Protein AF-A0A920ECA6-F1 (afdb_monomer)

Mean predicted aligned error: 7.52 Å

Foldseek 3Di:
DDDPPDPVNVVVVVVVVVQQVCLVPVLVVLVVVVVVVVVVQVPPPPPHDCPQPLNVLLNVLSVLLNVLSCLQNPDPPDDDDDCVVVNVVSVVSNVVSVVVNVVSVVVVPPD

Radius of gyration: 18.66 Å; Cα contacts (8 Å, |Δi|>4): 76; chains: 1; bounding box: 49×23×53 Å

Secondary structure (DSSP, 8-state):
------HHHHHHHHHHHHHHHHHHHHHHHHHHHHHHHHHHHHTSSSS--TTSHHHHHHHHHHHHHHHHHHHHS--TT------GGGHHHHHHHHHHHHHHHHHHHHH-TT-

pLDDT: mean 85.46, std 9.63, range [42.5, 96.69]

Sequence (111 aa):
MVQFINAKDSDILETASIQRIVGFLIAPSLFFGGVFGGALVGLSDDVYDFSQLWLTIAGVLWITACGSATLLFRPPFLTFPDQSRFQRPLTAVLHLSLVIMLVVMVWKPGL

Solvent-accessible surface area (backbone atoms only — not comparable to full-atom values): 6338 Å² total; per-residue (Å²): 142,79,81,84,76,50,73,71,56,52,54,52,54,50,52,55,50,51,53,50,53,49,31,66,50,48,44,57,50,57,48,50,52,51,54,52,52,51,50,52,37,75,69,35,88,82,79,43,57,70,85,39,62,34,52,42,52,34,52,55,28,48,52,52,25,46,53,27,35,46,69,68,38,64,49,95,91,60,90,76,76,91,52,77,90,45,46,65,60,35,52,49,49,28,53,51,29,53,52,52,32,50,52,34,69,70,69,35,61,91,113

Nearest PDB structures (foldseek):
  6w2y-assembly1_B  TM=3.314E-01  e=4.400E+00  Homo sapiens
  6w2y-assembly1_A  TM=3.324E-01  e=6.867E+00  Homo sapiens

Structure (mmCIF, N/CA/C/O backbone):
data_AF-A0A920ECA6-F1
#
_entry.id   AF-A0A920ECA6-F1
#
loop_
_atom_site.group_PDB
_atom_site.id
_atom_site.type_symbol
_atom_site.label_atom_id
_atom_site.label_alt_id
_atom_site.label_comp_id
_atom_site.label_asym_id
_atom_site.label_entity_id
_atom_site.label_seq_id
_atom_site.pdbx_PDB_ins_code
_atom_site.Cartn_x
_atom_site.Cartn_y
_atom_site.Cartn_z
_atom_site.occupancy
_atom_site.B_iso_or_equiv
_atom_site.auth_seq_id
_atom_site.auth_comp_id
_atom_site.auth_asym_id
_atom_site.auth_atom_id
_atom_site.pdbx_PDB_model_num
ATOM 1 N N . MET A 1 1 ? 35.499 -13.855 -31.552 1.00 42.50 1 MET A N 1
ATOM 2 C CA . MET A 1 1 ? 34.640 -12.655 -31.655 1.00 42.50 1 MET A CA 1
ATOM 3 C C . MET A 1 1 ? 33.942 -12.481 -30.307 1.00 42.50 1 MET A C 1
ATOM 5 O O . MET A 1 1 ? 32.798 -12.877 -30.154 1.00 42.50 1 MET A O 1
ATOM 9 N N . VAL A 1 2 ? 34.691 -12.033 -29.292 1.00 51.88 2 VAL A N 1
ATOM 10 C CA . VAL A 1 2 ? 34.230 -11.934 -27.896 1.00 51.88 2 VAL A CA 1
ATOM 11 C C . VAL A 1 2 ? 34.068 -10.456 -27.549 1.00 51.88 2 VAL A C 1
ATOM 13 O O . VAL A 1 2 ? 35.028 -9.699 -27.599 1.00 51.88 2 VAL A O 1
ATOM 16 N N . GLN A 1 3 ? 32.806 -10.100 -27.313 1.00 58.50 3 GLN A N 1
ATOM 17 C CA . GLN A 1 3 ? 32.253 -9.040 -26.467 1.00 58.50 3 GLN A CA 1
ATOM 18 C C . GLN A 1 3 ? 33.199 -7.939 -25.956 1.00 58.50 3 GLN A C 1
ATOM 20 O O . GLN A 1 3 ? 33.911 -8.123 -24.975 1.00 58.50 3 GLN A O 1
ATOM 25 N N . PHE A 1 4 ? 33.031 -6.734 -26.501 1.00 58.62 4 PHE A N 1
ATOM 26 C CA . PHE A 1 4 ? 33.120 -5.515 -25.698 1.00 58.62 4 PHE A CA 1
ATOM 27 C C . PHE A 1 4 ? 31.692 -5.131 -25.302 1.00 58.62 4 PHE A C 1
ATOM 29 O O . PHE A 1 4 ? 31.024 -4.388 -26.017 1.00 58.62 4 PHE A O 1
ATOM 36 N N . ILE A 1 5 ? 31.190 -5.693 -24.199 1.00 65.62 5 ILE A N 1
ATOM 37 C CA . ILE A 1 5 ? 30.057 -5.074 -23.505 1.00 65.62 5 ILE A CA 1
ATOM 38 C C . ILE A 1 5 ? 30.620 -3.789 -22.900 1.00 65.62 5 ILE A C 1
ATOM 40 O O . ILE A 1 5 ? 31.572 -3.825 -22.122 1.00 65.62 5 ILE A O 1
ATOM 44 N N . ASN A 1 6 ? 30.098 -2.651 -23.343 1.00 79.94 6 ASN A N 1
ATOM 45 C CA . ASN A 1 6 ? 30.454 -1.342 -22.816 1.00 79.94 6 ASN A CA 1
ATOM 46 C C . ASN A 1 6 ? 30.115 -1.305 -21.315 1.00 79.94 6 ASN A C 1
ATOM 48 O O . ASN A 1 6 ? 29.045 -1.770 -20.933 1.00 79.94 6 ASN A O 1
ATOM 52 N N . ALA A 1 7 ? 30.975 -0.730 -20.468 1.00 74.88 7 ALA A N 1
ATOM 53 C CA . ALA A 1 7 ? 30.735 -0.652 -19.018 1.00 74.88 7 ALA A CA 1
ATOM 54 C C . ALA A 1 7 ? 29.385 0.016 -18.678 1.00 74.88 7 ALA A C 1
ATOM 56 O O . ALA A 1 7 ? 28.701 -0.355 -17.730 1.00 74.88 7 ALA A O 1
ATOM 57 N N . LYS A 1 8 ? 28.943 0.950 -19.527 1.00 73.38 8 LYS A N 1
ATOM 58 C CA . LYS A 1 8 ? 27.624 1.581 -19.414 1.00 73.38 8 LYS A CA 1
ATOM 59 C C . LYS A 1 8 ? 26.464 0.602 -19.638 1.00 73.38 8 LYS A C 1
ATOM 61 O O . LYS A 1 8 ? 25.419 0.746 -19.012 1.00 73.38 8 LYS A O 1
ATOM 66 N N . ASP A 1 9 ? 26.629 -0.371 -20.530 1.00 77.81 9 ASP A N 1
ATOM 67 C CA . ASP A 1 9 ? 25.582 -1.344 -20.846 1.00 77.81 9 ASP A CA 1
ATOM 68 C C . ASP A 1 9 ? 25.459 -2.398 -19.738 1.00 77.81 9 ASP A C 1
ATOM 70 O O . ASP A 1 9 ? 24.344 -2.810 -19.418 1.00 77.81 9 ASP A O 1
ATOM 74 N N . SER A 1 10 ? 26.565 -2.789 -19.092 1.00 78.62 10 SER A N 1
ATOM 75 C CA . SER A 1 10 ? 26.520 -3.685 -17.928 1.00 78.62 10 SER A CA 1
ATOM 76 C C . SER A 1 10 ? 25.774 -3.070 -16.744 1.00 78.62 10 SER A C 1
ATOM 78 O O . SER A 1 10 ? 24.919 -3.743 -16.171 1.00 78.62 10 SER A O 1
ATOM 80 N N . ASP A 1 11 ? 26.000 -1.788 -16.441 1.00 81.62 11 ASP A N 1
ATOM 81 C CA . ASP A 1 11 ? 25.328 -1.098 -15.327 1.00 81.62 11 ASP A CA 1
ATOM 82 C C . ASP A 1 11 ? 23.806 -1.009 -15.540 1.00 81.62 11 ASP A C 1
ATOM 84 O O . ASP A 1 11 ? 23.009 -1.184 -14.611 1.00 81.62 11 ASP A O 1
ATOM 88 N N . ILE A 1 12 ? 23.376 -0.767 -16.784 1.00 80.31 12 ILE A N 1
ATOM 89 C CA . ILE A 1 12 ? 21.953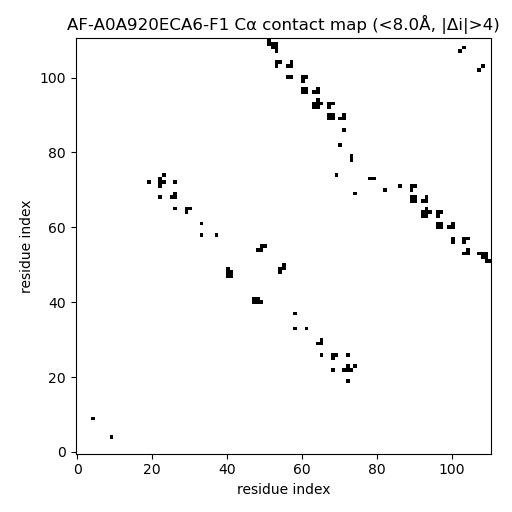 -0.716 -17.152 1.00 80.31 12 ILE A CA 1
ATOM 90 C C . ILE A 1 12 ? 21.309 -2.100 -16.993 1.00 80.31 12 ILE A C 1
ATOM 92 O O . ILE A 1 12 ? 20.203 -2.208 -16.454 1.00 80.31 12 ILE A O 1
ATOM 96 N N . LEU A 1 13 ? 21.992 -3.159 -17.438 1.00 79.69 13 LEU A N 1
ATOM 97 C CA . LEU A 1 13 ? 21.514 -4.540 -17.328 1.00 79.69 13 LEU A CA 1
ATOM 98 C C . LEU A 1 13 ? 21.420 -5.004 -15.870 1.00 79.69 13 LEU A C 1
ATOM 100 O O . LEU A 1 13 ? 20.446 -5.668 -15.495 1.00 79.69 13 LEU A O 1
ATOM 104 N N . GLU A 1 14 ? 22.394 -4.634 -15.041 1.00 83.81 14 GLU A N 1
ATOM 105 C CA . GLU A 1 14 ? 22.391 -4.927 -13.610 1.00 83.81 14 GLU A CA 1
ATOM 106 C C . GLU A 1 14 ? 21.234 -4.204 -12.912 1.00 83.81 14 GLU A C 1
ATOM 108 O O . GLU A 1 14 ? 20.419 -4.840 -12.241 1.00 83.81 14 GLU A O 1
ATOM 113 N N . THR A 1 15 ? 21.072 -2.902 -13.164 1.00 82.12 15 THR A N 1
ATOM 114 C CA . THR A 1 15 ? 19.986 -2.094 -12.585 1.00 82.12 15 THR A CA 1
ATOM 115 C C . THR A 1 15 ? 18.607 -2.644 -12.959 1.00 82.12 15 THR A C 1
ATOM 117 O O . THR A 1 15 ? 17.734 -2.779 -12.098 1.00 82.12 15 THR A O 1
ATOM 120 N N . ALA A 1 16 ? 18.403 -3.015 -14.227 1.00 78.31 16 ALA A N 1
ATOM 121 C CA . ALA A 1 16 ? 17.151 -3.608 -14.694 1.00 78.31 16 ALA A CA 1
ATOM 122 C C . ALA A 1 16 ? 16.872 -4.973 -14.037 1.00 78.31 16 ALA A C 1
ATOM 124 O O . ALA A 1 16 ? 15.730 -5.280 -13.684 1.00 78.31 16 ALA A O 1
ATOM 125 N N . SER A 1 17 ? 17.915 -5.781 -13.830 1.00 82.00 17 SER A N 1
ATOM 126 C CA . SER A 1 17 ? 17.811 -7.077 -13.152 1.00 82.00 17 SER A CA 1
ATOM 127 C C . SER A 1 17 ? 17.465 -6.914 -11.672 1.00 82.00 17 SER A C 1
ATOM 129 O O . SER A 1 17 ? 16.552 -7.583 -11.183 1.00 82.00 17 SER A O 1
ATOM 131 N N . ILE A 1 18 ? 18.116 -5.975 -10.978 1.00 83.94 18 ILE A N 1
ATOM 132 C CA . ILE A 1 18 ? 17.825 -5.641 -9.578 1.00 83.94 18 ILE A CA 1
ATOM 133 C C . ILE A 1 18 ? 16.372 -5.188 -9.439 1.00 83.94 18 ILE A C 1
ATOM 135 O O . ILE A 1 18 ? 15.651 -5.722 -8.602 1.00 83.94 18 ILE A O 1
ATOM 139 N N . GLN A 1 19 ? 15.898 -4.270 -10.286 1.00 79.00 19 GLN A N 1
ATOM 140 C CA . GLN A 1 19 ? 14.510 -3.797 -10.231 1.00 79.00 19 GLN A CA 1
ATOM 141 C C . GLN A 1 19 ? 13.493 -4.925 -10.419 1.00 79.00 19 GLN A C 1
ATOM 143 O O . GLN A 1 19 ? 12.454 -4.940 -9.756 1.00 79.00 19 GLN A O 1
ATOM 148 N N . ARG A 1 20 ? 13.795 -5.898 -11.282 1.00 79.31 20 ARG A N 1
ATOM 149 C CA . ARG A 1 20 ? 12.932 -7.060 -11.508 1.00 79.31 20 ARG A CA 1
ATOM 150 C C . ARG A 1 20 ? 12.883 -7.988 -10.296 1.00 79.31 20 ARG A C 1
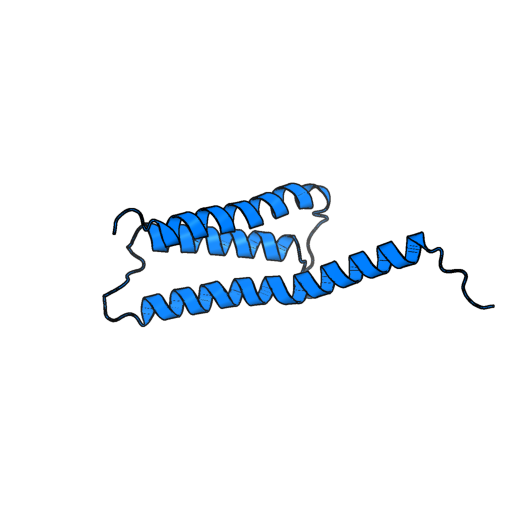ATOM 152 O O . ARG A 1 20 ? 11.798 -8.431 -9.926 1.00 79.31 20 ARG A O 1
ATOM 159 N N . ILE A 1 21 ? 14.030 -8.264 -9.678 1.00 83.94 21 ILE A N 1
ATOM 160 C CA . ILE A 1 21 ? 14.118 -9.094 -8.467 1.00 83.94 21 ILE A CA 1
ATOM 161 C C . ILE A 1 21 ? 13.416 -8.397 -7.299 1.00 83.94 21 ILE A C 1
ATOM 163 O O . ILE A 1 21 ? 12.592 -9.005 -6.621 1.00 83.94 21 ILE A O 1
ATOM 167 N N . VAL A 1 22 ? 13.686 -7.105 -7.108 1.00 82.81 22 VAL A N 1
ATOM 168 C CA . VAL A 1 22 ? 13.034 -6.276 -6.090 1.00 82.81 22 VAL A CA 1
ATOM 169 C C . VAL A 1 22 ? 11.523 -6.288 -6.290 1.00 82.81 22 VAL A C 1
ATOM 171 O O . VAL A 1 22 ? 10.795 -6.565 -5.344 1.00 82.81 22 VAL A O 1
ATOM 174 N N . GLY A 1 23 ? 11.035 -6.078 -7.513 1.00 81.12 23 GLY A N 1
ATOM 175 C CA . GLY A 1 23 ? 9.604 -6.132 -7.808 1.00 81.12 23 GLY A CA 1
ATOM 176 C C . GLY A 1 23 ? 8.977 -7.498 -7.533 1.00 81.12 23 GLY A C 1
ATOM 177 O O . GLY A 1 23 ? 7.890 -7.573 -6.962 1.00 81.12 23 GLY A O 1
ATOM 178 N N . PHE A 1 24 ? 9.687 -8.577 -7.871 1.00 83.25 24 PHE A N 1
ATOM 179 C CA . PHE A 1 24 ? 9.250 -9.947 -7.606 1.00 83.25 24 PHE A CA 1
ATOM 180 C C . PHE A 1 24 ? 9.159 -10.271 -6.111 1.00 83.25 24 PHE A C 1
ATOM 182 O O . PHE A 1 24 ? 8.326 -11.082 -5.728 1.00 83.25 24 PHE A O 1
ATOM 189 N N . LEU A 1 25 ? 9.978 -9.649 -5.261 1.00 85.81 25 LEU A N 1
ATOM 190 C CA . LEU A 1 25 ? 9.953 -9.867 -3.812 1.00 85.81 25 LEU A CA 1
ATOM 191 C C . LEU A 1 25 ? 9.007 -8.901 -3.088 1.00 85.81 25 LEU A C 1
ATOM 193 O O . LEU A 1 25 ? 8.246 -9.310 -2.210 1.00 85.81 25 LEU A O 1
ATOM 197 N N . ILE A 1 26 ? 9.028 -7.617 -3.452 1.00 85.38 26 ILE A N 1
ATOM 198 C CA . ILE A 1 26 ? 8.261 -6.569 -2.770 1.00 85.38 26 ILE A CA 1
ATOM 199 C C . ILE A 1 26 ? 6.767 -6.721 -3.035 1.00 85.38 26 ILE A C 1
ATOM 201 O O . ILE A 1 26 ? 5.985 -6.661 -2.093 1.00 85.38 26 ILE A O 1
ATOM 205 N N . ALA A 1 27 ? 6.347 -6.945 -4.283 1.00 84.69 27 ALA A N 1
ATOM 206 C CA . ALA A 1 27 ? 4.922 -7.017 -4.602 1.00 84.69 27 ALA A CA 1
ATOM 207 C C . ALA A 1 27 ? 4.180 -8.136 -3.832 1.00 84.69 27 ALA A C 1
ATOM 209 O O . ALA A 1 27 ? 3.176 -7.828 -3.182 1.00 84.69 27 ALA A O 1
ATOM 210 N N . PRO A 1 28 ? 4.649 -9.403 -3.820 1.00 87.19 28 PRO A N 1
ATOM 211 C CA . PRO A 1 28 ? 3.989 -10.446 -3.040 1.00 87.19 28 PRO A CA 1
ATOM 212 C C . PRO A 1 28 ? 4.177 -10.275 -1.531 1.00 87.19 28 PRO A C 1
ATOM 214 O O . PRO A 1 28 ? 3.241 -10.560 -0.792 1.00 87.19 28 PRO A O 1
ATOM 217 N N . SER A 1 29 ? 5.324 -9.783 -1.047 1.00 91.19 29 SER A N 1
ATOM 218 C CA . SER A 1 29 ? 5.506 -9.567 0.399 1.00 91.19 29 SER A CA 1
ATOM 219 C C . SER A 1 29 ? 4.588 -8.469 0.941 1.00 91.19 29 SER A C 1
ATOM 221 O O . SER A 1 29 ? 3.979 -8.656 1.991 1.00 91.19 29 SER A O 1
ATOM 223 N N . LEU A 1 30 ? 4.401 -7.373 0.198 1.00 92.56 30 LEU A N 1
ATOM 224 C CA . LEU A 1 30 ? 3.451 -6.311 0.533 1.00 92.56 30 LEU A CA 1
ATOM 225 C C . LEU A 1 30 ? 2.007 -6.830 0.556 1.00 92.56 30 LEU A C 1
ATOM 227 O O . LEU A 1 30 ? 1.236 -6.490 1.453 1.00 92.56 30 LEU A O 1
ATOM 231 N N . PHE A 1 31 ? 1.643 -7.669 -0.415 1.00 93.25 31 PHE A N 1
ATOM 232 C CA . PHE A 1 31 ? 0.321 -8.287 -0.458 1.00 93.25 31 PHE A CA 1
ATOM 233 C C . PHE A 1 31 ? 0.098 -9.216 0.742 1.00 93.25 31 PHE A C 1
ATOM 235 O O . PHE A 1 31 ? -0.854 -9.034 1.498 1.00 93.25 31 PHE A O 1
ATOM 242 N N . PHE A 1 32 ? 1.003 -10.166 0.981 1.00 95.12 32 PHE A N 1
ATOM 243 C CA . PHE A 1 32 ? 0.875 -11.088 2.108 1.00 95.12 32 PHE A CA 1
ATOM 244 C C . PHE A 1 32 ? 0.941 -10.383 3.463 1.00 95.12 32 PHE A C 1
ATOM 246 O O . PHE A 1 32 ? 0.213 -10.769 4.371 1.00 95.12 32 PHE A O 1
ATOM 253 N N . GLY A 1 33 ? 1.743 -9.324 3.596 1.00 93.81 33 GLY A N 1
ATOM 254 C CA . GLY A 1 33 ? 1.832 -8.539 4.825 1.00 93.81 33 GLY A CA 1
ATOM 255 C C . GLY A 1 33 ? 0.477 -7.993 5.278 1.00 93.81 33 GLY A C 1
ATOM 256 O O . GLY A 1 33 ? 0.122 -8.140 6.445 1.00 93.81 33 GLY A O 1
ATOM 257 N N . GLY A 1 34 ? -0.318 -7.431 4.363 1.00 92.25 34 GLY A N 1
ATOM 258 C CA . GLY A 1 34 ? -1.656 -6.942 4.709 1.00 92.25 34 GLY A CA 1
ATOM 259 C C . GLY A 1 34 ? -2.694 -8.049 4.887 1.00 92.25 34 GLY A C 1
ATOM 260 O O . GLY A 1 34 ? -3.529 -7.936 5.779 1.00 92.25 34 GLY A O 1
ATOM 261 N N . VAL A 1 35 ? -2.610 -9.154 4.132 1.00 95.44 35 VAL A N 1
ATOM 262 C CA . VAL A 1 35 ? -3.482 -10.327 4.352 1.00 95.44 35 VAL A CA 1
ATOM 263 C C . VAL A 1 35 ? -3.258 -10.915 5.745 1.00 95.44 35 VAL A C 1
ATOM 265 O O . VAL A 1 35 ? -4.222 -11.157 6.466 1.00 95.44 35 VAL A O 1
ATOM 268 N N . PHE A 1 36 ? -2.002 -11.103 6.154 1.00 95.19 36 PHE A N 1
ATOM 269 C CA . PHE A 1 36 ? -1.683 -11.586 7.495 1.00 95.19 36 PHE A CA 1
ATOM 270 C C . PHE A 1 36 ? -2.044 -10.563 8.571 1.00 95.19 36 PHE A C 1
ATOM 272 O O . PHE A 1 36 ? -2.598 -10.949 9.593 1.00 95.19 36 PHE A O 1
ATOM 279 N N . GLY A 1 37 ? -1.814 -9.269 8.333 1.00 91.12 37 GLY A N 1
ATOM 280 C CA . GLY A 1 37 ? -2.257 -8.210 9.241 1.00 91.12 37 GLY A CA 1
ATOM 281 C C . GLY A 1 37 ? -3.772 -8.227 9.464 1.00 91.12 37 GLY A C 1
ATOM 282 O O . GLY A 1 37 ? -4.225 -8.236 10.604 1.00 91.12 37 GLY A O 1
ATOM 283 N N . GLY A 1 38 ? -4.562 -8.314 8.392 1.00 90.94 38 GLY A N 1
ATOM 284 C CA . GLY A 1 38 ? -6.019 -8.430 8.475 1.00 90.94 38 GLY A CA 1
ATOM 285 C C . GLY A 1 38 ? -6.473 -9.731 9.141 1.00 90.94 38 GLY A C 1
ATOM 286 O O . GLY A 1 38 ? -7.376 -9.714 9.971 1.00 90.94 38 GLY A O 1
ATOM 287 N N . ALA A 1 39 ? -5.814 -10.854 8.846 1.00 92.69 39 ALA A N 1
ATOM 288 C CA . ALA A 1 39 ? -6.100 -12.123 9.511 1.00 92.69 39 ALA A CA 1
ATOM 289 C C . ALA A 1 39 ? -5.848 -12.049 11.026 1.00 92.69 39 ALA A C 1
ATOM 291 O O . ALA A 1 39 ? -6.651 -12.563 11.797 1.00 92.69 39 ALA A O 1
ATOM 292 N N . LEU A 1 40 ? -4.777 -11.374 11.461 1.00 92.75 40 LEU A N 1
ATOM 293 C CA . LEU A 1 40 ? -4.490 -11.154 12.882 1.00 92.75 40 LEU A CA 1
ATOM 294 C C . LEU A 1 40 ? -5.558 -10.297 13.568 1.00 92.75 40 LEU A C 1
ATOM 296 O O . LEU A 1 40 ? -5.902 -10.583 14.709 1.00 92.75 40 LEU A O 1
ATOM 300 N N . VAL A 1 41 ? -6.106 -9.288 12.882 1.00 90.81 41 VAL A N 1
ATOM 301 C CA . VAL A 1 41 ? -7.242 -8.501 13.395 1.00 90.81 41 VAL A CA 1
ATOM 302 C C . VAL A 1 41 ? -8.468 -9.394 13.573 1.00 90.81 41 VAL A C 1
ATOM 304 O O . VAL A 1 41 ? -9.062 -9.399 14.643 1.00 90.81 41 VAL A O 1
ATOM 307 N N . GLY A 1 42 ? -8.806 -10.208 12.568 1.00 88.00 42 GLY A N 1
ATOM 308 C CA . GLY A 1 42 ? -9.961 -11.110 12.636 1.00 88.00 42 GLY A CA 1
ATOM 309 C C . GLY A 1 42 ? -9.824 -12.259 13.643 1.00 88.00 42 GLY A C 1
ATOM 310 O O . GLY A 1 42 ? -10.831 -12.804 14.079 1.00 88.00 42 GLY A O 1
ATOM 311 N N . LEU A 1 43 ? -8.595 -12.636 14.008 1.00 92.25 43 LEU A N 1
ATOM 312 C CA . LEU A 1 43 ? -8.307 -13.609 15.068 1.00 92.25 43 LEU A CA 1
ATOM 313 C C . LEU A 1 43 ? -8.183 -12.967 16.454 1.00 92.25 43 LEU A C 1
ATOM 315 O O . LEU A 1 43 ? -8.004 -13.686 17.437 1.00 92.25 43 LEU A O 1
ATOM 319 N N . SER A 1 44 ? -8.212 -11.637 16.543 1.00 89.06 44 SER A N 1
ATOM 320 C CA . SER A 1 44 ? -8.146 -10.956 17.827 1.00 89.06 44 SER A CA 1
ATOM 321 C C . SER A 1 44 ? -9.484 -11.129 18.548 1.00 89.06 44 SER A C 1
ATOM 323 O O . SER A 1 44 ? -10.540 -10.905 17.963 1.00 89.06 44 SER A O 1
ATOM 325 N N . ASP A 1 45 ? -9.430 -11.555 19.806 1.00 84.44 45 ASP A N 1
ATOM 326 C CA . ASP A 1 45 ? -10.601 -11.823 20.646 1.00 84.44 45 ASP A CA 1
ATOM 327 C C . ASP A 1 45 ? -11.223 -10.492 21.123 1.00 84.44 45 ASP A C 1
ATOM 329 O O . ASP A 1 45 ? -10.920 -10.013 22.214 1.00 84.44 45 ASP A O 1
ATOM 333 N N . ASP A 1 46 ? -11.970 -9.822 20.235 1.00 78.00 46 ASP A N 1
ATOM 334 C CA . ASP A 1 46 ? -12.602 -8.493 20.393 1.00 78.00 46 ASP A 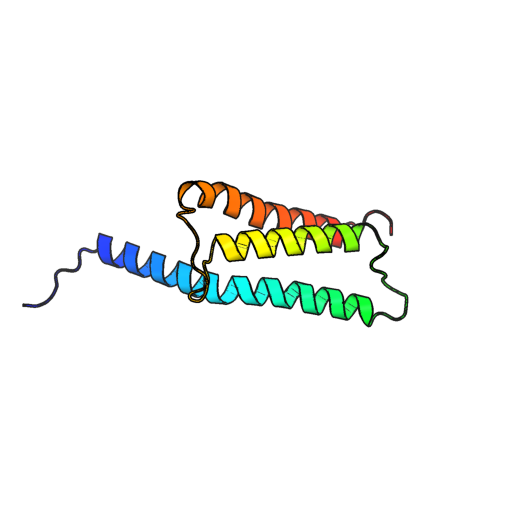CA 1
ATOM 335 C C . ASP A 1 46 ? -11.664 -7.328 20.793 1.00 78.00 46 ASP A C 1
ATOM 337 O O . ASP A 1 46 ? -12.108 -6.214 21.074 1.00 78.00 46 ASP A O 1
ATOM 341 N N . VAL A 1 47 ? -10.343 -7.534 20.778 1.00 83.50 47 VAL A N 1
ATOM 342 C CA . VAL A 1 47 ? -9.351 -6.477 21.062 1.00 83.50 47 VAL A CA 1
ATOM 343 C C . VAL A 1 47 ? -9.285 -5.457 19.919 1.00 83.50 47 VAL A C 1
ATOM 345 O O . VAL A 1 47 ? -9.143 -4.250 20.138 1.00 83.50 47 VAL A O 1
ATOM 348 N N . TYR A 1 48 ? -9.376 -5.946 18.687 1.00 83.69 48 TYR A N 1
ATOM 349 C CA . TYR A 1 48 ? -9.305 -5.174 17.459 1.00 83.69 48 TYR A CA 1
ATOM 350 C C . TYR A 1 48 ? -10.462 -5.530 16.535 1.00 83.69 48 TYR A C 1
ATOM 352 O O . TYR A 1 48 ? -10.735 -6.699 16.283 1.00 83.69 48 TYR A O 1
ATOM 360 N N . ASP A 1 49 ? -11.084 -4.494 15.980 1.00 85.75 49 ASP A N 1
ATOM 361 C CA . ASP A 1 49 ? -12.199 -4.609 15.047 1.00 85.75 49 ASP A CA 1
ATOM 362 C C . ASP A 1 49 ? -11.931 -3.728 13.821 1.00 85.75 49 ASP A C 1
ATOM 364 O O . ASP A 1 49 ? -11.401 -2.618 13.931 1.00 85.75 49 ASP A O 1
ATOM 368 N N . PHE A 1 50 ? -12.318 -4.201 12.639 1.00 83.88 50 PHE A N 1
ATOM 369 C CA . PHE A 1 50 ? -12.208 -3.449 11.392 1.00 83.88 50 PHE A CA 1
ATOM 370 C C . PHE A 1 50 ? -13.019 -2.152 11.412 1.00 83.88 50 PHE A C 1
ATOM 372 O O . PHE A 1 50 ? -12.696 -1.240 10.654 1.00 83.88 50 PHE A O 1
ATOM 379 N N . SER A 1 51 ? -14.015 -2.031 12.294 1.00 85.06 51 SER A N 1
ATOM 380 C CA . SER A 1 51 ? -14.741 -0.780 12.537 1.00 85.06 51 SER A CA 1
ATOM 381 C C . SER A 1 51 ? -13.849 0.354 13.068 1.00 85.06 51 SER A C 1
ATOM 383 O O . SER A 1 51 ? -14.183 1.530 12.900 1.00 85.06 51 SER A O 1
ATO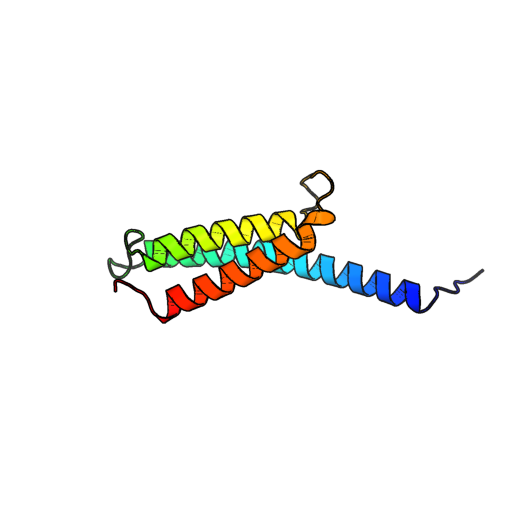M 385 N N . GLN A 1 52 ? -12.691 0.035 13.661 1.00 89.12 52 GLN A N 1
ATOM 386 C CA . GLN A 1 52 ? -11.753 1.040 14.147 1.00 89.12 52 GLN A CA 1
ATOM 387 C C . GLN A 1 52 ? -11.172 1.836 12.971 1.00 89.12 52 GLN A C 1
ATOM 389 O O . GLN A 1 52 ? -10.623 1.292 12.008 1.00 89.12 52 GLN A O 1
ATOM 394 N N . LEU A 1 53 ? -11.268 3.162 13.071 1.00 89.81 53 LEU A N 1
ATOM 395 C CA . LEU A 1 53 ? -10.940 4.083 11.984 1.00 89.81 53 LEU A CA 1
ATOM 396 C C . LEU A 1 53 ? -9.497 3.915 11.483 1.00 89.81 53 LEU A C 1
ATOM 398 O O . LEU A 1 53 ? -9.257 3.919 10.276 1.00 89.81 53 LEU A O 1
ATOM 402 N N . TRP A 1 54 ? -8.538 3.708 12.389 1.00 90.50 54 TRP A N 1
ATOM 403 C CA . TRP A 1 54 ? -7.136 3.493 12.027 1.00 90.50 54 TRP A CA 1
ATOM 404 C C . TRP A 1 54 ? -6.919 2.189 11.236 1.00 90.50 54 TRP A C 1
ATOM 406 O O . TRP A 1 54 ? -6.134 2.184 10.286 1.00 90.50 54 TRP A O 1
ATOM 416 N N . LEU A 1 55 ? -7.657 1.117 11.553 1.00 91.31 55 LEU A N 1
ATOM 417 C CA . LEU A 1 55 ? -7.605 -0.157 10.825 1.00 91.31 55 LEU A CA 1
ATOM 418 C C . LEU A 1 55 ? -8.237 -0.046 9.439 1.00 91.31 55 LEU A C 1
ATOM 420 O O . LEU A 1 55 ? -7.639 -0.492 8.459 1.00 91.31 55 LEU A O 1
ATOM 424 N N . THR A 1 56 ? -9.396 0.607 9.328 1.00 91.88 56 THR A N 1
ATOM 425 C CA . THR A 1 56 ? -10.039 0.839 8.025 1.00 91.88 56 THR A CA 1
ATOM 426 C C . THR A 1 56 ? -9.146 1.682 7.111 1.00 91.88 56 THR A C 1
ATOM 428 O O . THR A 1 56 ? -8.918 1.313 5.957 1.00 91.88 56 THR A O 1
ATOM 431 N N . ILE A 1 57 ? -8.595 2.795 7.615 1.00 92.94 57 ILE A N 1
ATOM 432 C CA . ILE A 1 57 ? -7.705 3.666 6.831 1.00 92.94 57 ILE A CA 1
ATOM 433 C C . ILE A 1 57 ? -6.461 2.899 6.388 1.00 92.94 57 ILE A C 1
ATOM 435 O O . ILE A 1 57 ? -6.083 2.973 5.218 1.00 92.94 57 ILE A O 1
ATOM 439 N N . ALA A 1 58 ? -5.841 2.134 7.287 1.00 92.75 58 ALA A N 1
ATOM 440 C CA . ALA A 1 58 ? -4.690 1.318 6.931 1.00 92.75 58 ALA A CA 1
ATOM 441 C C . ALA A 1 58 ? -5.028 0.256 5.876 1.00 92.75 58 ALA A C 1
ATOM 443 O O . ALA A 1 58 ? -4.250 0.071 4.945 1.00 92.75 58 ALA A O 1
ATOM 444 N N . GLY A 1 59 ? -6.201 -0.379 5.956 1.00 93.06 59 GLY A N 1
ATOM 445 C CA . GLY A 1 59 ? -6.679 -1.319 4.940 1.00 93.06 59 GLY A CA 1
ATOM 446 C C . GLY A 1 59 ? -6.809 -0.676 3.556 1.00 93.06 59 GLY A C 1
ATOM 447 O O . GLY A 1 59 ? -6.314 -1.219 2.568 1.00 93.06 59 GLY A O 1
ATOM 448 N N . VAL A 1 60 ? -7.395 0.522 3.472 1.00 95.06 60 VAL A N 1
ATOM 449 C CA . VAL A 1 60 ? -7.510 1.276 2.208 1.00 95.06 60 VAL A CA 1
ATOM 450 C C . VAL A 1 60 ? -6.135 1.675 1.662 1.00 95.06 60 VAL A C 1
ATOM 452 O O . VAL A 1 60 ? -5.869 1.535 0.462 1.00 95.06 60 VAL A O 1
ATOM 455 N N . LEU A 1 61 ? -5.236 2.148 2.528 1.00 95.00 61 LEU A N 1
ATOM 456 C CA . LEU A 1 61 ? -3.872 2.512 2.141 1.00 95.00 61 LEU A CA 1
ATOM 457 C C . LEU A 1 61 ? -3.066 1.296 1.684 1.00 95.00 61 LEU A C 1
ATOM 459 O O . LEU A 1 61 ? -2.331 1.400 0.706 1.00 95.00 61 LEU A O 1
ATOM 463 N N . TRP A 1 62 ? -3.251 0.138 2.315 1.00 95.06 62 TRP A N 1
ATOM 464 C CA . TRP A 1 62 ? -2.640 -1.119 1.897 1.00 95.06 62 TRP A CA 1
ATOM 465 C C . TRP A 1 62 ? -3.107 -1.544 0.499 1.00 95.06 62 TRP A C 1
ATOM 467 O O . TRP A 1 62 ? -2.268 -1.818 -0.359 1.00 95.06 62 TRP A O 1
ATOM 477 N N . ILE A 1 63 ? -4.413 -1.508 0.2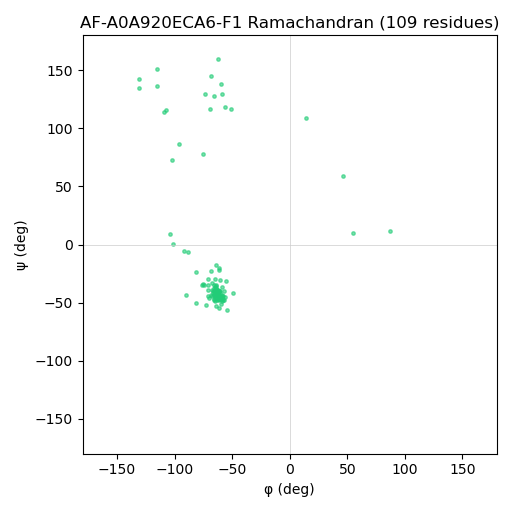12 1.00 95.31 63 ILE A N 1
ATOM 478 C CA . ILE A 1 63 ? -4.931 -1.797 -1.138 1.00 95.31 63 ILE A CA 1
ATOM 479 C C . ILE A 1 63 ? -4.363 -0.813 -2.169 1.00 95.31 63 ILE A C 1
ATOM 481 O O . ILE A 1 63 ? -3.962 -1.216 -3.263 1.00 95.31 63 ILE A O 1
ATOM 485 N N . THR A 1 64 ? -4.256 0.467 -1.810 1.00 95.12 64 THR A N 1
ATOM 486 C CA . THR A 1 64 ? -3.653 1.503 -2.665 1.00 95.12 64 THR A CA 1
ATOM 487 C C . THR A 1 64 ? -2.168 1.226 -2.931 1.00 95.12 64 THR A C 1
ATOM 489 O O . THR A 1 64 ? -1.698 1.363 -4.066 1.00 95.12 64 THR A O 1
ATOM 492 N N . ALA A 1 65 ? -1.430 0.782 -1.911 1.00 93.69 65 ALA A N 1
ATOM 493 C CA . ALA A 1 65 ? -0.030 0.392 -2.018 1.00 93.69 65 ALA A CA 1
ATOM 494 C C . ALA A 1 65 ? 0.133 -0.846 -2.914 1.00 93.69 65 ALA A C 1
ATOM 496 O O . ALA A 1 65 ? 0.971 -0.844 -3.813 1.00 93.69 65 ALA A O 1
ATOM 497 N N . CYS A 1 66 ? -0.707 -1.872 -2.745 1.00 92.94 66 CYS A N 1
ATOM 498 C CA . CYS A 1 66 ? -0.723 -3.060 -3.601 1.00 92.94 66 CYS A CA 1
ATOM 499 C C . CYS A 1 66 ? -1.054 -2.719 -5.060 1.00 92.94 66 CYS A C 1
ATOM 501 O O . CYS A 1 66 ? -0.370 -3.186 -5.973 1.00 92.94 66 CYS A O 1
ATOM 503 N N . GLY A 1 67 ? -2.052 -1.866 -5.301 1.00 90.81 67 GLY A N 1
ATOM 504 C CA . GLY A 1 67 ? -2.376 -1.370 -6.641 1.00 90.81 67 GLY A CA 1
ATOM 505 C C . GLY A 1 67 ? -1.196 -0.633 -7.279 1.00 90.81 67 GLY A C 1
ATOM 506 O O . GLY A 1 67 ? -0.819 -0.906 -8.415 1.00 90.81 67 GLY A O 1
ATOM 507 N N . SER A 1 68 ? -0.532 0.235 -6.519 1.00 91.25 68 SER A N 1
ATOM 508 C CA . SER A 1 68 ? 0.650 0.960 -6.999 1.00 91.25 68 SER A CA 1
ATOM 509 C C . SER A 1 68 ? 1.822 0.017 -7.289 1.00 91.25 68 SER A C 1
ATOM 511 O O . SER A 1 68 ? 2.462 0.131 -8.334 1.00 91.25 68 SER A O 1
ATOM 513 N N . ALA A 1 69 ? 2.077 -0.956 -6.409 1.00 89.19 69 ALA A N 1
ATOM 514 C CA . ALA A 1 69 ? 3.136 -1.948 -6.567 1.00 89.19 69 ALA A CA 1
ATOM 515 C C . ALA A 1 69 ? 2.908 -2.852 -7.785 1.00 89.19 69 ALA A C 1
ATOM 517 O O . ALA A 1 69 ? 3.851 -3.113 -8.522 1.00 89.19 69 ALA A O 1
ATOM 518 N N . THR A 1 70 ? 1.674 -3.296 -8.036 1.00 87.06 70 THR A N 1
ATOM 519 C CA . THR A 1 70 ? 1.346 -4.128 -9.211 1.00 87.06 70 THR A CA 1
ATOM 520 C C . THR A 1 70 ? 1.481 -3.372 -10.534 1.00 87.06 70 THR A C 1
ATOM 522 O O . THR A 1 70 ? 1.892 -3.965 -11.533 1.00 87.06 70 THR A O 1
ATOM 525 N N . LEU A 1 71 ? 1.191 -2.066 -10.548 1.00 87.81 71 LEU A N 1
ATOM 526 C CA . LEU A 1 71 ? 1.394 -1.206 -11.719 1.00 87.81 71 LEU A CA 1
ATOM 527 C C . LEU A 1 71 ? 2.877 -0.865 -11.953 1.00 87.81 71 LEU A C 1
ATOM 529 O O . LEU A 1 71 ? 3.301 -0.761 -13.103 1.00 87.81 71 LEU A O 1
ATOM 533 N N . LEU A 1 72 ? 3.666 -0.707 -10.883 1.00 86.31 72 LEU A N 1
ATOM 534 C CA . LEU A 1 72 ? 5.115 -0.463 -10.946 1.00 86.31 72 LEU A CA 1
ATOM 535 C C . LEU A 1 72 ? 5.896 -1.713 -11.351 1.00 86.31 72 LEU A C 1
ATOM 537 O O . LEU A 1 72 ? 6.707 -1.689 -12.276 1.00 86.31 72 LEU A O 1
ATOM 541 N N . PHE A 1 73 ? 5.646 -2.810 -10.648 1.00 81.50 73 PHE A N 1
ATOM 542 C CA . PHE A 1 73 ? 6.312 -4.091 -10.809 1.00 81.50 73 PHE A CA 1
ATOM 543 C C . PHE A 1 73 ? 5.379 -5.012 -11.581 1.00 81.50 73 PHE A C 1
ATOM 545 O O . PHE A 1 73 ? 4.748 -5.912 -11.027 1.00 81.50 73 PHE A O 1
ATOM 552 N N . ARG A 1 74 ? 5.249 -4.727 -12.878 1.00 77.12 74 ARG A N 1
ATOM 553 C CA . ARG A 1 74 ? 4.346 -5.441 -13.781 1.00 77.12 74 ARG A CA 1
ATOM 554 C C . ARG A 1 74 ? 4.564 -6.956 -13.674 1.00 77.12 74 ARG A C 1
ATOM 556 O O . ARG A 1 74 ? 5.644 -7.435 -14.037 1.00 77.12 74 ARG A O 1
ATOM 563 N N . PRO A 1 75 ? 3.559 -7.727 -13.229 1.00 72.31 75 PRO A N 1
ATOM 564 C CA . PRO A 1 75 ? 3.702 -9.167 -13.171 1.00 72.31 75 PRO A CA 1
ATOM 565 C C . PRO A 1 75 ? 3.770 -9.743 -14.592 1.00 72.31 75 PRO A C 1
ATOM 567 O O . PRO A 1 75 ? 3.077 -9.256 -15.489 1.00 72.31 75 PRO A O 1
ATOM 570 N N . PRO A 1 76 ? 4.559 -10.807 -14.819 1.00 71.81 76 PRO A N 1
ATOM 571 C CA . PRO A 1 76 ? 4.753 -11.382 -16.152 1.00 71.81 76 PRO A CA 1
ATOM 572 C C . PRO A 1 76 ? 3.467 -11.961 -16.762 1.00 71.81 76 PRO A C 1
ATOM 574 O O . PRO A 1 76 ? 3.404 -12.160 -17.970 1.00 71.81 76 PRO A O 1
ATOM 577 N N . PHE A 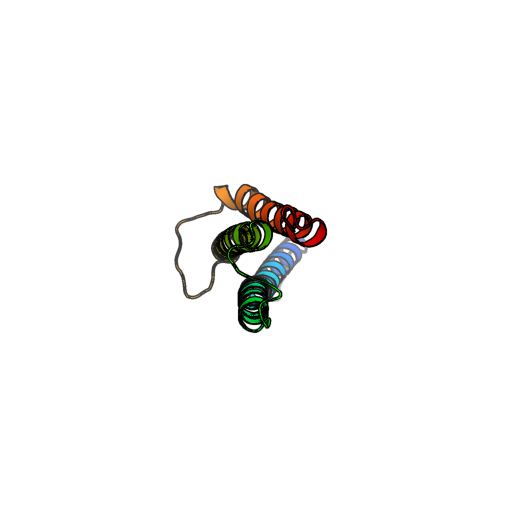1 77 ? 2.442 -12.211 -15.943 1.00 78.12 77 PHE A N 1
ATOM 578 C CA . PHE A 1 77 ? 1.141 -12.730 -16.361 1.00 78.12 77 PHE A CA 1
ATOM 579 C C . PHE A 1 77 ? 0.096 -11.641 -16.682 1.00 78.12 77 PHE A C 1
ATOM 581 O O . PHE A 1 77 ? -0.980 -11.984 -17.163 1.00 78.12 77 PHE A O 1
ATOM 588 N N . LEU A 1 78 ? 0.379 -10.345 -16.456 1.00 77.38 78 LEU A N 1
ATOM 589 C CA . LEU A 1 78 ? -0.526 -9.242 -16.824 1.00 77.38 78 LEU A CA 1
ATOM 590 C C . LEU A 1 78 ? 0.083 -8.333 -17.895 1.00 77.38 78 LEU A C 1
ATOM 592 O O . LEU A 1 78 ? 1.246 -7.919 -17.837 1.00 77.38 78 LEU A O 1
ATOM 596 N N . THR A 1 79 ? -0.749 -7.970 -18.871 1.00 77.56 79 THR A N 1
ATOM 597 C CA . THR A 1 79 ? -0.378 -7.032 -19.932 1.00 77.56 79 THR A CA 1
ATOM 598 C C . THR A 1 79 ? -1.076 -5.698 -19.717 1.00 77.56 79 THR A C 1
ATOM 600 O O . THR A 1 79 ? -2.295 -5.618 -19.796 1.00 77.56 79 THR A O 1
ATOM 603 N N . PHE A 1 80 ? -0.290 -4.651 -19.465 1.00 78.56 80 PHE A N 1
ATOM 604 C CA . PHE A 1 80 ? -0.769 -3.279 -19.298 1.00 78.56 80 PHE A CA 1
ATOM 605 C C . PHE A 1 80 ? -0.234 -2.364 -20.414 1.00 78.56 80 PHE A C 1
ATOM 607 O O . PHE A 1 80 ? 0.862 -2.624 -20.933 1.00 78.56 80 PHE A O 1
ATOM 614 N N . PRO A 1 81 ? -0.976 -1.299 -20.781 1.00 78.38 81 PRO A N 1
ATOM 615 C CA . PRO A 1 81 ? -0.474 -0.236 -21.653 1.00 78.38 81 PRO A CA 1
ATOM 616 C C . PRO A 1 81 ? 0.708 0.491 -21.002 1.00 78.38 81 PRO A C 1
ATOM 618 O O . PRO A 1 81 ? 0.870 0.420 -19.785 1.00 78.38 81 PRO A O 1
ATOM 621 N N . ASP A 1 82 ? 1.531 1.185 -21.794 1.00 80.44 82 ASP A N 1
ATOM 622 C CA . ASP A 1 82 ? 2.750 1.831 -21.291 1.00 80.44 82 ASP A CA 1
ATOM 623 C C . ASP A 1 82 ? 2.458 2.804 -20.130 1.00 80.44 82 ASP A C 1
ATOM 625 O O . ASP A 1 82 ? 1.726 3.782 -20.277 1.00 80.44 82 ASP A O 1
ATOM 629 N N . GLN A 1 83 ? 3.036 2.505 -18.964 1.00 76.94 83 GLN A N 1
ATOM 630 C CA . GLN A 1 83 ? 2.913 3.285 -17.728 1.00 76.94 83 GLN A CA 1
ATOM 631 C C . GLN A 1 83 ? 4.181 4.103 -17.434 1.00 76.94 83 GLN A C 1
ATOM 633 O O . 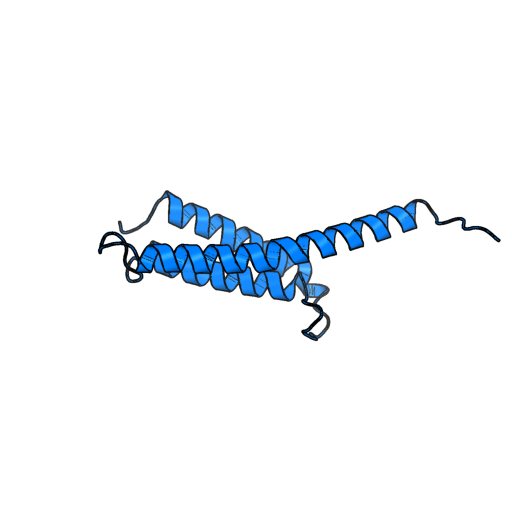GLN A 1 83 ? 4.300 4.666 -16.346 1.00 76.94 83 GLN A O 1
ATOM 638 N N . SER A 1 84 ? 5.140 4.181 -18.365 1.00 80.31 84 SER A N 1
ATOM 639 C CA . SER A 1 84 ? 6.422 4.884 -18.193 1.00 80.31 84 SER A CA 1
ATOM 640 C C . SER A 1 84 ? 6.252 6.307 -17.640 1.00 80.31 84 SER A C 1
ATOM 642 O O . SER A 1 84 ? 6.942 6.708 -16.701 1.00 80.31 84 SER A O 1
ATOM 644 N N . ARG A 1 85 ? 5.244 7.038 -18.134 1.00 86.62 85 ARG A N 1
ATOM 645 C CA . ARG A 1 85 ? 4.872 8.388 -17.674 1.00 86.62 85 ARG A CA 1
ATOM 646 C C . ARG A 1 85 ? 4.466 8.446 -16.197 1.00 86.62 85 ARG A C 1
ATOM 648 O O . ARG A 1 85 ? 4.663 9.474 -15.549 1.00 86.62 85 ARG A O 1
ATOM 655 N N . PHE A 1 86 ? 3.898 7.367 -15.668 1.00 86.88 86 PHE A N 1
ATOM 656 C CA . PHE A 1 86 ? 3.331 7.302 -14.324 1.00 86.88 86 PHE 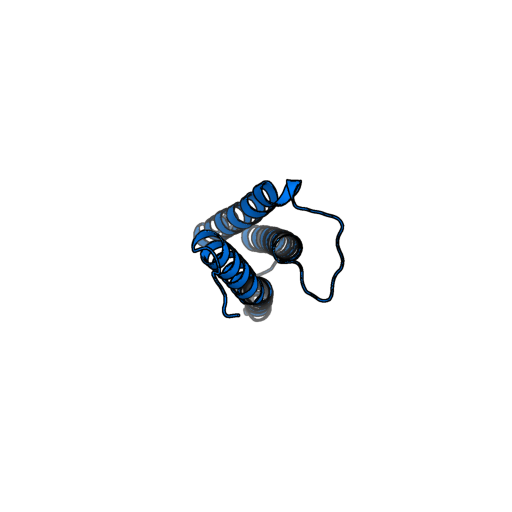A CA 1
ATOM 657 C C . PHE A 1 86 ? 4.245 6.619 -13.305 1.00 86.88 86 PHE A C 1
ATOM 659 O O . PHE A 1 86 ? 3.897 6.571 -12.130 1.00 86.88 86 PHE A O 1
ATOM 666 N N . GLN A 1 87 ? 5.440 6.161 -13.687 1.00 86.12 87 GLN A N 1
ATOM 667 C CA . GLN A 1 87 ? 6.344 5.501 -12.737 1.00 86.12 87 GLN A CA 1
ATOM 668 C C . GLN A 1 87 ? 6.693 6.385 -11.534 1.00 86.12 87 GLN A C 1
ATOM 670 O O . GLN A 1 87 ? 6.629 5.933 -10.397 1.00 86.12 87 GLN A O 1
ATOM 675 N N . ARG A 1 88 ? 7.005 7.669 -11.756 1.00 89.81 88 ARG A N 1
ATOM 676 C CA . ARG A 1 88 ? 7.295 8.611 -10.660 1.00 89.81 88 ARG A CA 1
ATOM 677 C C . ARG A 1 88 ? 6.107 8.811 -9.709 1.00 89.81 88 ARG A C 1
ATOM 679 O O . ARG A 1 88 ? 6.305 8.616 -8.510 1.00 89.81 88 ARG A O 1
ATOM 686 N N . PRO A 1 89 ? 4.897 9.181 -10.182 1.00 92.88 89 PRO A N 1
ATOM 687 C CA . PRO A 1 89 ? 3.762 9.342 -9.281 1.00 92.88 89 PRO A CA 1
ATOM 688 C C . PRO A 1 89 ? 3.350 8.025 -8.616 1.00 92.88 89 PRO A C 1
ATOM 690 O O . PRO A 1 89 ? 3.030 8.050 -7.436 1.00 92.88 89 PRO A O 1
ATOM 693 N N . LEU A 1 90 ? 3.428 6.875 -9.296 1.00 90.75 90 LEU A N 1
ATOM 694 C CA . LEU A 1 90 ? 3.132 5.577 -8.677 1.00 90.75 90 LEU A CA 1
ATOM 695 C C . LEU A 1 90 ? 4.112 5.249 -7.547 1.00 90.75 90 LEU A C 1
ATOM 697 O O . LEU A 1 90 ? 3.688 4.814 -6.479 1.00 90.75 90 LEU A O 1
ATOM 701 N N . THR A 1 91 ? 5.409 5.503 -7.740 1.00 91.69 91 THR A N 1
ATOM 702 C CA . THR A 1 91 ? 6.409 5.333 -6.676 1.00 91.69 91 THR A CA 1
ATOM 703 C C . THR A 1 91 ? 6.124 6.269 -5.507 1.00 91.69 91 THR A C 1
ATOM 705 O O . THR A 1 91 ? 6.225 5.848 -4.356 1.00 91.69 91 THR A O 1
ATOM 708 N N . ALA A 1 92 ? 5.727 7.515 -5.779 1.00 94.00 92 ALA A N 1
ATOM 709 C CA . ALA A 1 92 ? 5.353 8.464 -4.736 1.00 94.00 92 ALA A CA 1
ATOM 710 C C . ALA A 1 92 ? 4.112 7.998 -3.958 1.00 94.00 92 ALA A C 1
ATOM 712 O O . ALA A 1 92 ? 4.141 8.001 -2.732 1.00 94.00 92 ALA A O 1
ATOM 713 N N . VAL A 1 93 ? 3.061 7.537 -4.645 1.00 95.12 93 VAL A N 1
ATOM 714 C CA . VAL A 1 93 ? 1.836 7.010 -4.017 1.00 95.12 93 VAL A CA 1
ATOM 715 C C . VAL A 1 93 ? 2.140 5.767 -3.184 1.00 95.12 93 VAL A C 1
ATOM 717 O O . VAL A 1 93 ? 1.687 5.684 -2.045 1.00 95.12 93 VAL A O 1
ATOM 720 N N . LEU A 1 94 ? 2.962 4.843 -3.695 1.00 93.88 94 LEU A N 1
ATOM 721 C CA . LEU A 1 94 ? 3.416 3.667 -2.951 1.00 93.88 94 LEU A CA 1
ATOM 722 C C . LEU A 1 94 ? 4.070 4.086 -1.628 1.00 93.88 94 LEU A C 1
ATOM 724 O O . LEU A 1 94 ? 3.612 3.687 -0.564 1.00 93.88 94 LEU A O 1
ATOM 728 N N . HIS A 1 95 ? 5.097 4.935 -1.670 1.00 94.38 95 HIS A N 1
ATOM 729 C CA . HIS A 1 95 ? 5.819 5.326 -0.458 1.00 94.38 95 HIS A CA 1
ATOM 730 C C . HIS A 1 95 ? 4.950 6.159 0.486 1.00 94.38 95 HIS A C 1
ATOM 732 O O . HIS A 1 95 ? 4.955 5.922 1.691 1.00 94.38 95 HIS A O 1
ATOM 738 N N . LEU A 1 96 ? 4.167 7.097 -0.046 1.00 96.56 96 LEU A N 1
ATOM 739 C CA . LEU A 1 96 ? 3.282 7.936 0.755 1.00 96.56 96 LEU A CA 1
ATOM 740 C C . LEU A 1 96 ? 2.220 7.097 1.474 1.00 96.56 96 LEU A C 1
ATOM 742 O O . LEU A 1 96 ? 1.990 7.302 2.662 1.00 96.56 96 LEU A O 1
ATOM 746 N N . SER A 1 97 ? 1.618 6.123 0.786 1.00 94.75 97 SER A N 1
ATOM 747 C CA . SER A 1 97 ? 0.639 5.217 1.394 1.00 94.75 97 SER A CA 1
ATOM 748 C C . SER A 1 97 ? 1.246 4.407 2.540 1.00 94.75 97 SER A C 1
ATOM 750 O O . SER A 1 97 ? 0.635 4.322 3.603 1.00 94.75 97 SER A O 1
ATOM 752 N N . LEU A 1 98 ? 2.479 3.909 2.380 1.00 94.25 98 LEU A N 1
ATOM 753 C CA . LEU A 1 98 ? 3.208 3.201 3.435 1.00 94.25 98 LEU A CA 1
ATOM 754 C C . LEU A 1 98 ? 3.525 4.102 4.636 1.00 94.25 98 LEU A C 1
ATOM 756 O O . LEU A 1 98 ? 3.344 3.684 5.777 1.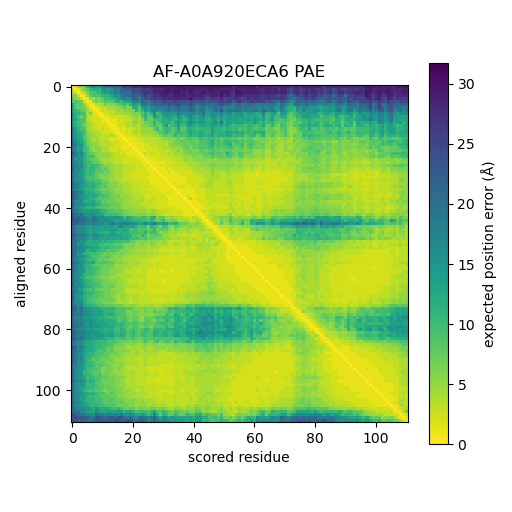00 94.25 98 LEU A O 1
ATOM 760 N N . VAL A 1 99 ? 3.965 5.340 4.398 1.00 96.69 99 VAL A N 1
ATOM 761 C CA . VAL A 1 99 ? 4.293 6.299 5.466 1.00 96.69 99 VAL A CA 1
ATOM 762 C C . VAL A 1 99 ? 3.046 6.686 6.256 1.00 96.69 99 VAL A C 1
ATOM 764 O O . VAL A 1 99 ? 3.065 6.650 7.483 1.00 96.69 99 VAL A O 1
ATOM 767 N N . ILE A 1 100 ? 1.948 7.023 5.575 1.00 94.81 100 ILE A N 1
ATOM 768 C CA . ILE A 1 100 ? 0.696 7.383 6.251 1.00 94.81 100 ILE A CA 1
ATOM 769 C C . ILE A 1 100 ? 0.154 6.174 7.019 1.00 94.81 100 ILE A C 1
ATOM 771 O O . ILE A 1 100 ? -0.252 6.321 8.168 1.00 94.81 100 ILE A O 1
ATOM 775 N N . MET A 1 101 ? 0.205 4.976 6.431 1.00 93.44 101 MET A N 1
ATOM 776 C CA . MET A 1 101 ? -0.201 3.743 7.106 1.00 93.44 101 MET A CA 1
ATOM 777 C C . MET A 1 101 ? 0.620 3.503 8.379 1.00 93.44 101 MET A C 1
ATOM 779 O O . MET A 1 101 ? 0.042 3.194 9.418 1.00 93.44 101 MET A O 1
ATOM 783 N N . LEU A 1 102 ? 1.940 3.709 8.333 1.00 93.38 102 LEU A N 1
ATOM 784 C CA . LEU A 1 102 ? 2.805 3.620 9.510 1.00 93.38 102 LEU A CA 1
ATOM 785 C C . LEU A 1 102 ? 2.395 4.630 10.591 1.00 93.38 102 LEU A C 1
ATOM 787 O O . LEU A 1 102 ? 2.254 4.258 11.752 1.00 93.38 102 LEU A O 1
ATOM 791 N N . VAL A 1 103 ? 2.162 5.892 10.221 1.00 94.62 103 VAL A N 1
ATOM 792 C CA . VAL A 1 103 ? 1.725 6.939 11.162 1.00 94.62 103 VAL A CA 1
ATOM 793 C C . VAL A 1 103 ? 0.402 6.558 11.826 1.00 94.62 103 VAL A C 1
ATOM 795 O O . VAL A 1 103 ? 0.285 6.626 13.048 1.00 94.62 103 VAL A O 1
ATOM 798 N N . VAL A 1 104 ? -0.577 6.108 11.042 1.00 93.06 104 VAL A N 1
ATOM 799 C CA . VAL A 1 104 ? -1.897 5.694 11.537 1.00 93.06 104 VAL A CA 1
ATOM 800 C C . VAL A 1 104 ? -1.785 4.498 12.489 1.00 93.06 104 VAL A C 1
ATOM 802 O O . VAL A 1 104 ? -2.441 4.489 13.526 1.00 93.06 104 VAL A O 1
ATOM 805 N N . MET A 1 105 ? -0.915 3.533 12.190 1.00 89.94 105 MET A N 1
ATOM 806 C CA . MET A 1 105 ? -0.670 2.345 13.020 1.00 89.94 105 MET A CA 1
ATOM 807 C C . MET A 1 105 ? 0.079 2.651 14.325 1.00 89.94 105 MET A C 1
ATOM 809 O O . MET A 1 105 ? -0.110 1.953 15.320 1.00 89.94 105 MET A O 1
ATOM 813 N N . VAL A 1 106 ? 0.924 3.686 14.344 1.00 91.81 106 VAL A N 1
ATOM 814 C CA . VAL A 1 106 ? 1.672 4.102 15.542 1.00 91.81 106 VAL A CA 1
ATOM 815 C C . VAL A 1 106 ? 0.806 4.961 16.459 1.00 91.81 106 VAL A C 1
ATOM 817 O O . VAL A 1 106 ? 0.714 4.679 17.653 1.00 91.81 106 VAL A O 1
ATOM 820 N N . TRP A 1 107 ? 0.155 5.992 15.913 1.00 91.12 107 TRP A N 1
ATOM 821 C CA . TRP A 1 107 ? -0.650 6.926 16.705 1.00 91.12 107 TRP A CA 1
ATOM 822 C C . TRP A 1 107 ? -2.052 6.411 17.026 1.00 91.12 107 TRP A C 1
ATOM 824 O O . TRP A 1 107 ? -2.624 6.858 18.014 1.00 91.12 107 TRP A O 1
ATOM 834 N N . LYS A 1 108 ? -2.592 5.484 16.223 1.00 86.88 108 LYS A N 1
ATOM 835 C CA . LYS A 1 108 ? -3.904 4.838 16.416 1.00 86.88 108 LYS A CA 1
ATOM 836 C C . LYS A 1 108 ? -5.015 5.844 16.751 1.00 86.88 108 LYS A C 1
ATOM 838 O O . LYS A 1 108 ? -5.619 5.768 17.817 1.00 86.88 108 LYS A O 1
ATOM 843 N N . PRO A 1 109 ? -5.278 6.824 15.868 1.00 77.25 109 PRO A N 1
ATOM 844 C CA . PRO A 1 109 ? -6.314 7.818 16.114 1.00 77.25 109 PRO A CA 1
ATOM 845 C C . PRO A 1 109 ? -7.680 7.143 16.303 1.00 77.25 109 PRO A C 1
ATOM 847 O O . PRO A 1 109 ? -8.103 6.346 15.464 1.00 77.25 109 PRO A O 1
ATOM 850 N N . GLY A 1 110 ? -8.373 7.493 17.388 1.00 66.19 110 GLY A N 1
ATOM 851 C CA . GLY A 1 110 ? -9.696 6.951 17.715 1.00 66.19 110 GLY A CA 1
ATOM 852 C C . GLY A 1 110 ? -9.690 5.644 18.515 1.00 66.19 110 GLY A C 1
ATOM 853 O O . GLY A 1 110 ? -10.745 5.023 18.616 1.00 66.19 110 GLY A O 1
ATOM 854 N N . LEU A 1 111 ? -8.535 5.234 19.047 1.00 66.38 111 LEU A N 1
ATOM 855 C CA . LEU A 1 111 ? -8.401 4.216 20.095 1.00 66.38 111 LEU A CA 1
ATOM 856 C C . LEU A 1 111 ? -8.410 4.878 21.482 1.00 66.38 111 LEU A C 1
ATOM 858 O O . LEU A 1 111 ? -7.870 6.005 21.589 1.00 66.38 111 LEU A O 1
#